Protein AF-A0A2M7UGS6-F1 (afdb_monomer_lite)

Secondary structure (DSSP, 8-state):
-GGGEEEPTTS-EEE-SSHHHHTTTT-TT-HHHHHHHHHHHHTT------TTS--HHHHHHHHHHHTTS----GGG-TT-------SSHHHHHHHHHHHHHHHHHHHH-PPTT---EEEETT----SSHHHHHT---HHHHTTS----TTEEEEE-

Foldseek 3Di:
DQLQWDADPVRDTDRNPCCVVCPNVCGHPNPVVVVVVVCCVVVVQPDDDPPVDDGPSVVVVQVVVQVPDDQPDCVCDPPGGGDDDDDDQLVVVVVVVVVQQCCCVPPVVQDRPRAADEDEAPDQRDLPLVRLLQYPDPVSVPPPPRHVVRYDYPHD

Sequence (156 aa):
MERRLALGNNGEKTLDCLACYSAVNQGHHHPKIVKALIDALNGNYAGTVSNVVFSGARALFSKKIATMLPQLGPRFGNCGNKVLQKNGGVESFETAVKACKAYGALKKGIPDGLQHIIVFRNNFHGRTFEALAASTNKDYRKFFGVRNDVYINEVE

Structure (mmCIF, N/CA/C/O backbone):
data_AF-A0A2M7UGS6-F1
#
_entry.id   AF-A0A2M7UGS6-F1
#
loop_
_atom_site.group_PDB
_atom_site.id
_atom_site.type_symbol
_atom_site.label_atom_id
_atom_site.label_alt_id
_atom_site.label_comp_id
_atom_site.label_asym_id
_atom_site.label_entity_id
_atom_site.label_seq_id
_atom_site.pdbx_PDB_ins_code
_atom_site.Cartn_x
_atom_site.Cartn_y
_atom_site.Cartn_z
_atom_site.occupancy
_atom_site.B_iso_or_equiv
_atom_site.auth_seq_id
_atom_site.auth_comp_id
_atom_site.auth_asym_id
_atom_site.auth_atom_id
_atom_site.pdbx_PDB_model_num
ATOM 1 N N . MET A 1 1 ? -0.664 -2.129 -27.906 1.00 62.09 1 MET A N 1
ATOM 2 C CA . MET A 1 1 ? -1.582 -3.261 -27.666 1.00 62.09 1 MET A CA 1
ATOM 3 C C . MET A 1 1 ? -0.841 -4.464 -27.078 1.00 62.09 1 MET A C 1
ATOM 5 O O . MET A 1 1 ? -1.291 -4.981 -26.070 1.00 62.09 1 MET A O 1
ATOM 9 N N . GLU A 1 2 ? 0.340 -4.829 -27.593 1.00 71.81 2 GLU A N 1
ATOM 10 C CA . GLU A 1 2 ? 1.106 -6.017 -27.151 1.00 71.81 2 GLU A CA 1
ATOM 11 C C . GLU A 1 2 ? 1.455 -6.092 -25.656 1.00 71.81 2 GLU A C 1
ATOM 13 O O . GLU A 1 2 ? 1.395 -7.164 -25.074 1.00 71.81 2 GLU A O 1
ATOM 18 N N . ARG A 1 3 ? 1.748 -4.969 -24.987 1.00 81.12 3 ARG A N 1
ATOM 19 C CA . ARG A 1 3 ? 2.073 -4.958 -23.542 1.00 81.12 3 ARG A CA 1
ATOM 20 C C . ARG A 1 3 ? 0.878 -5.219 -22.615 1.00 81.12 3 ARG A C 1
ATOM 22 O O . ARG A 1 3 ? 1.041 -5.228 -21.401 1.00 81.12 3 ARG A O 1
ATOM 29 N N . ARG A 1 4 ? -0.326 -5.388 -23.165 1.00 84.50 4 ARG A N 1
ATOM 30 C CA . ARG A 1 4 ? -1.495 -5.880 -22.420 1.00 84.50 4 ARG A CA 1
ATOM 31 C C . ARG A 1 4 ? -1.694 -7.383 -22.593 1.00 84.50 4 ARG A C 1
ATOM 33 O O . ARG A 1 4 ? -2.676 -7.903 -22.094 1.00 84.50 4 ARG A O 1
ATOM 40 N N . LEU A 1 5 ? -0.812 -8.073 -23.313 1.00 91.06 5 LEU A N 1
ATOM 41 C CA . LEU A 1 5 ? -0.894 -9.517 -23.474 1.00 91.06 5 LEU A CA 1
ATOM 42 C C . LEU A 1 5 ? -0.113 -10.200 -22.349 1.00 91.06 5 LEU A C 1
ATOM 44 O O . LEU A 1 5 ? 1.059 -9.893 -22.138 1.00 91.06 5 LEU A O 1
ATOM 48 N N . ALA A 1 6 ? -0.768 -11.121 -21.653 1.00 89.06 6 ALA A N 1
ATOM 49 C CA . ALA A 1 6 ? -0.127 -12.091 -20.780 1.00 89.06 6 ALA A CA 1
ATOM 50 C C . ALA A 1 6 ? 0.200 -13.353 -21.590 1.00 89.06 6 ALA A C 1
ATOM 52 O O . ALA A 1 6 ? -0.581 -13.756 -22.456 1.00 89.06 6 ALA A O 1
ATOM 53 N N . LEU A 1 7 ? 1.358 -13.954 -21.317 1.00 89.88 7 LEU A N 1
ATOM 54 C CA . LEU A 1 7 ? 1.786 -15.216 -21.916 1.00 89.88 7 LEU A CA 1
ATOM 55 C C . LEU A 1 7 ? 1.472 -16.356 -20.953 1.00 89.88 7 LEU A C 1
ATOM 57 O O . LEU A 1 7 ? 1.892 -16.313 -19.797 1.00 89.88 7 LEU A O 1
ATOM 61 N N . GLY A 1 8 ? 0.734 -17.350 -21.431 1.00 87.38 8 GLY A N 1
ATOM 62 C CA . GLY A 1 8 ? 0.544 -18.598 -20.708 1.00 87.38 8 GLY A CA 1
ATOM 63 C C . GLY A 1 8 ? 1.654 -19.610 -20.992 1.00 87.38 8 GLY A C 1
ATOM 64 O O . GLY A 1 8 ? 2.542 -19.386 -21.822 1.00 87.38 8 GLY A O 1
ATOM 65 N N . ASN A 1 9 ? 1.620 -20.730 -20.271 1.00 89.19 9 ASN A N 1
ATOM 66 C CA . ASN A 1 9 ? 2.702 -21.719 -20.274 1.00 89.19 9 ASN A CA 1
ATOM 67 C C . ASN A 1 9 ? 2.883 -22.422 -21.627 1.00 89.19 9 ASN A C 1
ATOM 69 O O . ASN A 1 9 ? 3.977 -22.906 -21.908 1.00 89.19 9 ASN A O 1
ATOM 73 N N . ASN A 1 10 ? 1.848 -22.459 -22.470 1.00 91.94 10 ASN A N 1
ATOM 74 C CA . ASN A 1 10 ? 1.898 -23.091 -23.788 1.00 91.94 10 ASN A CA 1
ATOM 75 C C . ASN A 1 10 ? 2.165 -22.064 -24.906 1.00 91.94 10 ASN A C 1
ATOM 77 O O . ASN A 1 10 ? 2.019 -22.376 -26.087 1.00 91.94 10 ASN A O 1
ATOM 81 N N . GLY A 1 11 ? 2.566 -20.836 -24.549 1.00 90.25 11 GLY A N 1
ATOM 82 C CA . GLY A 1 11 ? 2.850 -19.750 -25.489 1.00 90.25 11 GLY A CA 1
ATOM 83 C C . GLY A 1 11 ? 1.608 -19.000 -25.979 1.00 90.25 11 GLY A C 1
ATOM 84 O O . GLY A 1 11 ? 1.725 -18.093 -26.809 1.00 90.25 11 GLY A O 1
ATOM 85 N N . GLU A 1 12 ? 0.424 -19.339 -25.468 1.00 93.88 12 GLU A N 1
ATOM 86 C CA . GLU A 1 12 ? -0.811 -18.626 -25.751 1.00 93.88 12 GLU A CA 1
ATOM 87 C C . GLU A 1 12 ? -0.749 -17.186 -25.230 1.00 93.88 12 GLU A C 1
ATOM 89 O O . GLU A 1 12 ? -0.212 -16.900 -24.157 1.00 93.88 12 GLU A O 1
ATOM 94 N N . LYS A 1 13 ? -1.304 -16.259 -26.014 1.00 93.06 13 LYS A N 1
ATOM 95 C CA . LYS A 1 13 ? -1.382 -14.840 -25.667 1.00 93.06 13 LYS A CA 1
ATOM 96 C C . LYS A 1 13 ? -2.815 -14.496 -25.296 1.00 93.06 13 LYS A C 1
ATOM 98 O O . LYS A 1 13 ? -3.706 -14.601 -26.136 1.00 93.06 13 LYS A O 1
ATOM 103 N N . THR A 1 14 ? -3.008 -14.005 -24.079 1.00 92.62 14 THR A N 1
ATOM 104 C CA . THR A 1 14 ? -4.317 -13.577 -23.573 1.00 92.62 14 THR A CA 1
ATOM 105 C C . THR A 1 14 ? -4.298 -12.086 -23.295 1.00 92.62 14 THR A C 1
ATOM 107 O O . THR A 1 14 ? -3.350 -11.574 -22.704 1.00 92.62 14 THR A O 1
ATOM 110 N N . LEU A 1 15 ? -5.347 -11.372 -23.702 1.00 94.06 15 LEU A N 1
ATOM 111 C CA . LEU A 1 15 ? -5.512 -9.976 -23.318 1.00 94.06 15 LEU A CA 1
ATOM 112 C C . LEU A 1 15 ? -5.784 -9.884 -21.811 1.00 94.06 15 LEU A C 1
ATOM 114 O O . LEU A 1 15 ? -6.810 -10.350 -21.324 1.00 94.06 15 LEU A O 1
ATOM 118 N N . ASP A 1 16 ? -4.868 -9.260 -21.080 1.00 94.06 16 ASP A N 1
ATOM 119 C CA . ASP A 1 16 ? -5.017 -8.970 -19.662 1.00 94.06 16 ASP A CA 1
ATOM 120 C C . ASP A 1 16 ? -5.910 -7.736 -19.472 1.00 94.06 16 ASP A C 1
ATOM 122 O O . ASP A 1 16 ? -5.489 -6.585 -19.631 1.00 94.06 16 ASP A O 1
ATOM 126 N N . CYS A 1 17 ? -7.171 -8.000 -19.139 1.00 93.88 17 CYS A N 1
ATOM 127 C CA . CYS A 1 17 ? -8.169 -6.987 -18.806 1.00 93.88 17 CYS A CA 1
ATOM 128 C C . CYS A 1 17 ? -8.236 -6.668 -17.302 1.00 93.88 17 CYS A C 1
ATOM 130 O O . CYS A 1 17 ? -9.026 -5.811 -16.912 1.00 93.88 17 CYS A O 1
ATOM 132 N N . LEU A 1 18 ? -7.435 -7.332 -16.461 1.00 94.19 18 LEU A N 1
ATOM 133 C CA . LEU A 1 18 ? -7.434 -7.154 -15.005 1.00 94.19 18 LEU A CA 1
ATOM 134 C C . LEU A 1 18 ? -6.238 -6.318 -14.523 1.00 94.19 18 LEU A C 1
ATOM 136 O O . LEU A 1 18 ? -6.331 -5.631 -13.503 1.00 94.19 18 LEU A O 1
ATOM 140 N N . ALA A 1 19 ? -5.112 -6.390 -15.238 1.00 92.81 19 ALA A N 1
ATOM 141 C CA . ALA A 1 19 ? -3.846 -5.742 -14.903 1.00 92.81 19 ALA A CA 1
ATOM 142 C C . ALA A 1 19 ? -3.392 -6.043 -13.463 1.00 92.81 19 ALA A C 1
ATOM 144 O O . ALA A 1 19 ? -2.902 -5.154 -12.766 1.00 92.81 19 ALA A O 1
ATOM 145 N N . CYS A 1 20 ? -3.605 -7.284 -13.003 1.00 91.94 20 CYS A N 1
ATOM 146 C CA . CYS A 1 20 ? -3.388 -7.711 -11.616 1.00 91.94 20 CYS A CA 1
ATOM 147 C C . CYS A 1 20 ? -4.003 -6.724 -10.603 1.00 91.94 20 CYS A C 1
ATOM 149 O O . CYS A 1 20 ? -3.305 -6.128 -9.785 1.00 91.94 20 CYS A O 1
ATOM 151 N N . TYR A 1 21 ? -5.315 -6.499 -10.706 1.00 92.69 21 TYR A N 1
ATOM 152 C CA . TYR A 1 21 ? -6.045 -5.539 -9.875 1.00 92.69 21 TY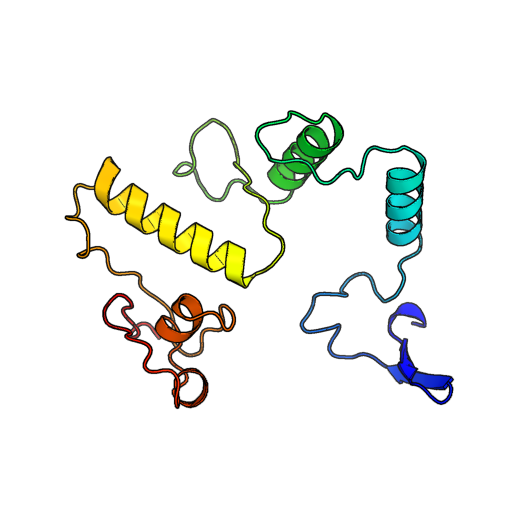R A CA 1
ATOM 153 C C . TYR A 1 21 ? -5.417 -4.133 -9.921 1.00 92.69 21 TYR A C 1
ATOM 155 O O . TYR A 1 21 ? -5.207 -3.505 -8.886 1.00 92.69 21 TYR A O 1
ATOM 163 N N . SER A 1 22 ? -5.117 -3.633 -11.130 1.00 93.31 22 SER A N 1
ATOM 164 C CA . SER A 1 22 ? -4.493 -2.314 -11.364 1.00 93.31 22 SER A CA 1
ATOM 165 C C . SER A 1 22 ? -3.017 -2.192 -10.925 1.00 93.31 22 SER A C 1
ATOM 167 O O . SER A 1 22 ? -2.458 -1.098 -10.892 1.00 93.31 22 SER A O 1
ATOM 169 N N . ALA A 1 23 ? -2.324 -3.293 -10.619 1.00 92.81 23 ALA A N 1
ATOM 170 C CA . ALA A 1 23 ? -0.887 -3.257 -10.325 1.00 92.81 23 ALA A CA 1
ATOM 171 C C . ALA A 1 23 ? -0.011 -3.082 -11.583 1.00 92.81 23 ALA A C 1
ATOM 173 O O . ALA A 1 23 ? 1.109 -2.583 -11.489 1.00 92.81 23 ALA A O 1
ATOM 174 N N . VAL A 1 24 ? -0.510 -3.459 -12.767 1.00 93.44 24 VAL A N 1
ATOM 175 C CA . VAL A 1 24 ? 0.249 -3.466 -14.037 1.00 93.44 24 VAL A CA 1
ATOM 176 C C . VAL A 1 24 ? -0.260 -2.386 -15.003 1.00 93.44 24 VAL A C 1
ATOM 178 O O . VAL A 1 24 ? -0.411 -2.595 -16.206 1.00 93.44 24 VAL A O 1
ATOM 181 N N . ASN A 1 25 ? -0.534 -1.186 -14.490 1.00 92.81 25 ASN A N 1
ATOM 182 C CA . ASN A 1 25 ? -1.125 -0.094 -15.279 1.00 92.81 25 ASN A CA 1
ATOM 183 C C . ASN A 1 25 ? -0.261 0.366 -16.463 1.00 92.81 25 ASN A C 1
A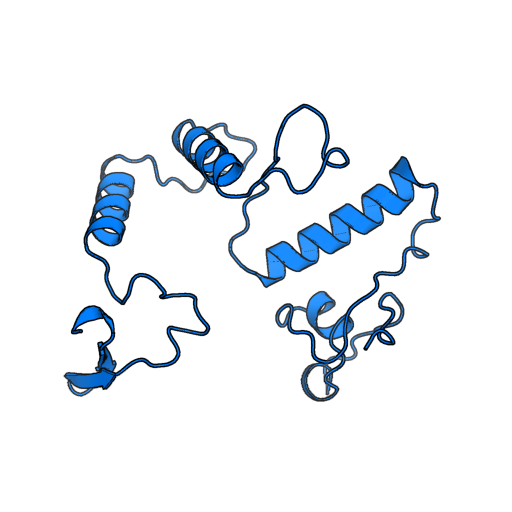TOM 185 O O . ASN A 1 25 ? -0.778 0.813 -17.486 1.00 92.81 25 ASN A O 1
ATOM 189 N N . GLN A 1 26 ? 1.061 0.244 -16.351 1.00 93.88 26 GLN A N 1
ATOM 190 C CA . GLN A 1 26 ? 2.014 0.602 -17.404 1.00 93.88 26 GLN A CA 1
ATOM 191 C C . GLN A 1 26 ? 2.135 -0.488 -18.487 1.00 93.88 26 GLN A C 1
ATOM 193 O O . GLN A 1 26 ? 2.812 -0.284 -19.499 1.00 93.88 26 GLN A O 1
ATOM 198 N N . GLY A 1 27 ? 1.456 -1.624 -18.305 1.00 93.75 27 GLY A N 1
ATOM 199 C CA . GLY A 1 27 ? 1.581 -2.814 -19.134 1.00 93.75 27 GLY A CA 1
ATOM 200 C C . GLY A 1 27 ? 2.757 -3.701 -18.726 1.00 93.75 27 GLY A C 1
ATOM 201 O O . GLY A 1 27 ? 3.721 -3.261 -18.092 1.00 93.75 27 GLY A O 1
ATOM 202 N N . HIS A 1 28 ? 2.663 -4.968 -19.116 1.00 93.25 28 HIS A N 1
ATOM 203 C CA . HIS A 1 28 ? 3.668 -5.992 -18.862 1.00 93.25 28 HIS A CA 1
ATOM 204 C C . HIS A 1 28 ? 5.020 -5.577 -19.452 1.00 93.25 28 HIS A C 1
ATOM 206 O O . HIS A 1 28 ? 5.095 -5.075 -20.578 1.00 93.25 28 HIS A O 1
ATOM 212 N N . HIS A 1 29 ? 6.091 -5.776 -18.675 1.00 92.62 29 HIS A N 1
ATOM 213 C CA . HIS A 1 29 ? 7.484 -5.597 -19.105 1.00 92.62 29 HIS A CA 1
ATOM 214 C C . HIS A 1 29 ? 7.769 -4.220 -19.736 1.00 92.62 29 HIS A C 1
ATOM 216 O O . HIS A 1 29 ? 8.460 -4.107 -20.750 1.00 92.62 29 HIS A O 1
ATOM 222 N N . HIS A 1 30 ? 7.235 -3.141 -19.151 1.00 95.50 30 HIS A N 1
ATOM 223 C CA . HIS A 1 30 ? 7.444 -1.797 -19.686 1.00 95.50 30 HIS A CA 1
ATOM 224 C C . HIS A 1 30 ? 8.953 -1.465 -19.790 1.00 95.50 30 HIS A C 1
ATOM 226 O O . HIS A 1 30 ? 9.633 -1.395 -18.760 1.00 95.50 30 HIS A O 1
ATOM 232 N N . PRO A 1 31 ? 9.496 -1.174 -20.991 1.00 95.50 31 PRO A N 1
ATOM 233 C CA . PRO A 1 31 ? 10.943 -1.154 -21.231 1.00 95.50 31 PRO A CA 1
ATOM 234 C C . PRO A 1 31 ? 11.685 -0.114 -20.385 1.00 95.50 31 PRO A C 1
ATOM 236 O O . PRO A 1 31 ? 12.786 -0.373 -19.914 1.00 95.50 31 PRO A O 1
ATOM 239 N N . LYS A 1 32 ? 11.062 1.044 -20.110 1.00 97.31 32 LYS A N 1
ATOM 240 C CA . LYS A 1 32 ? 11.656 2.058 -19.217 1.00 97.31 32 LYS A CA 1
ATOM 241 C C . LYS A 1 32 ? 11.778 1.581 -17.764 1.00 97.31 32 LYS A C 1
ATOM 243 O O . LYS A 1 32 ? 12.736 1.951 -17.101 1.00 97.31 32 LYS A O 1
ATOM 248 N N . ILE A 1 33 ? 10.822 0.783 -17.276 1.00 95.75 33 ILE A N 1
ATOM 249 C CA . ILE A 1 33 ? 10.832 0.267 -15.897 1.00 95.75 33 ILE A CA 1
ATOM 250 C C . ILE A 1 33 ? 11.877 -0.842 -15.788 1.00 95.75 33 ILE A C 1
ATOM 252 O O . ILE A 1 33 ? 12.708 -0.809 -14.887 1.00 95.75 33 ILE A O 1
ATOM 256 N N . VAL A 1 34 ? 11.883 -1.767 -16.755 1.00 96.88 34 VAL A N 1
ATOM 257 C CA . VAL A 1 34 ? 12.875 -2.849 -16.835 1.00 96.88 34 VAL A CA 1
ATOM 258 C C . VAL A 1 34 ? 14.291 -2.279 -16.887 1.00 96.88 34 VAL A C 1
ATOM 260 O O . VAL A 1 34 ? 15.136 -2.674 -16.089 1.00 96.88 34 VAL A O 1
ATOM 263 N N . LYS A 1 35 ? 14.541 -1.297 -17.764 1.00 98.00 35 LYS A N 1
ATOM 264 C CA . LYS A 1 35 ? 15.852 -0.649 -17.853 1.00 98.00 35 LYS A CA 1
ATOM 265 C C . LYS A 1 35 ? 16.250 0.017 -16.532 1.00 98.00 35 LYS A C 1
ATOM 267 O O . LYS A 1 35 ? 17.362 -0.199 -16.071 1.00 98.00 35 LYS A O 1
ATOM 272 N N . ALA A 1 36 ? 15.348 0.780 -15.909 1.00 95.88 36 ALA A N 1
ATOM 273 C CA . ALA A 1 36 ? 15.634 1.457 -14.643 1.00 95.88 36 ALA A CA 1
ATOM 274 C C . ALA A 1 36 ? 15.985 0.473 -13.514 1.00 95.88 36 ALA A C 1
ATOM 276 O O . ALA A 1 36 ? 16.882 0.751 -12.724 1.00 95.88 36 ALA A O 1
ATOM 277 N N . LEU A 1 37 ? 15.319 -0.687 -13.459 1.00 95.38 37 LEU A N 1
ATOM 278 C CA . LEU A 1 37 ? 15.649 -1.744 -12.504 1.00 95.38 37 LEU A CA 1
ATOM 279 C C . LEU A 1 37 ? 17.045 -2.328 -12.766 1.00 95.38 37 LEU A C 1
ATOM 281 O O . LEU A 1 37 ? 17.845 -2.420 -11.839 1.00 95.38 37 LEU A O 1
ATOM 285 N N . ILE A 1 38 ? 17.350 -2.688 -14.017 1.00 97.06 38 ILE A N 1
ATOM 286 C CA . ILE A 1 38 ? 18.660 -3.243 -14.400 1.00 97.06 38 ILE A CA 1
ATOM 287 C C . ILE A 1 38 ? 19.783 -2.247 -14.090 1.00 97.06 38 ILE A C 1
ATOM 289 O O . ILE A 1 38 ? 20.784 -2.623 -13.483 1.00 97.06 38 ILE A O 1
ATOM 293 N N . ASP A 1 39 ? 19.605 -0.973 -14.445 1.00 97.00 39 ASP A N 1
ATOM 294 C CA . ASP A 1 39 ? 20.577 0.085 -14.153 1.00 97.00 39 ASP A CA 1
ATOM 295 C C . ASP A 1 39 ? 20.802 0.235 -12.636 1.00 97.00 39 ASP A C 1
ATOM 297 O O . ASP A 1 39 ? 21.931 0.456 -12.199 1.00 97.00 39 ASP A O 1
ATOM 301 N N . ALA A 1 40 ? 19.747 0.099 -11.823 1.00 94.31 40 ALA A N 1
ATOM 302 C CA . ALA A 1 40 ? 19.832 0.217 -10.367 1.00 94.31 40 ALA A CA 1
ATOM 303 C C . ALA A 1 40 ? 20.544 -0.951 -9.685 1.00 94.31 40 ALA A C 1
ATOM 305 O O . ALA A 1 40 ? 21.284 -0.742 -8.717 1.00 94.31 40 ALA A O 1
ATOM 306 N N . LEU A 1 41 ? 20.351 -2.160 -10.211 1.00 94.75 41 LEU A N 1
ATOM 307 C CA . LEU A 1 41 ? 21.058 -3.356 -9.765 1.00 94.75 41 LEU A CA 1
ATOM 308 C C . LEU A 1 41 ? 22.537 -3.294 -10.167 1.00 94.75 41 LEU A C 1
ATOM 310 O O . LEU A 1 41 ? 23.403 -3.411 -9.304 1.00 94.75 41 LEU A O 1
ATOM 314 N N . ASN A 1 42 ? 22.832 -3.016 -11.441 1.00 96.44 42 ASN A N 1
ATOM 315 C CA . ASN A 1 42 ? 24.207 -2.912 -11.942 1.00 96.44 42 ASN A CA 1
ATOM 316 C C . ASN A 1 42 ? 24.983 -1.754 -11.296 1.00 96.44 42 ASN A C 1
ATOM 318 O O . ASN A 1 42 ? 26.182 -1.865 -11.064 1.00 96.44 42 ASN A O 1
ATOM 322 N N . GLY A 1 43 ? 24.303 -0.646 -10.986 1.00 93.69 43 GLY A N 1
ATOM 323 C CA . GLY A 1 43 ? 24.885 0.506 -10.295 1.00 93.69 43 GLY A CA 1
ATOM 324 C C . GLY A 1 43 ? 24.994 0.355 -8.773 1.00 93.69 43 GLY A C 1
ATOM 325 O O . GLY A 1 43 ? 25.446 1.289 -8.115 1.00 93.69 43 GLY A O 1
ATOM 326 N N . ASN A 1 44 ? 24.570 -0.780 -8.204 1.00 89.56 44 ASN A N 1
ATOM 327 C CA . ASN A 1 44 ? 24.635 -1.088 -6.773 1.00 89.56 44 ASN A CA 1
ATOM 328 C C . ASN A 1 44 ? 23.940 -0.056 -5.854 1.00 89.56 44 ASN A C 1
ATOM 330 O O . ASN A 1 44 ? 24.389 0.218 -4.741 1.00 89.56 44 ASN A O 1
ATOM 334 N N . TYR A 1 45 ? 22.828 0.533 -6.308 1.00 88.38 45 TYR A N 1
ATOM 335 C CA . TYR A 1 45 ? 22.033 1.488 -5.516 1.00 88.38 45 TYR A CA 1
ATOM 336 C C . TYR A 1 45 ? 20.592 1.024 -5.247 1.00 88.38 45 TYR A C 1
ATOM 338 O O . TYR A 1 45 ? 19.813 1.751 -4.628 1.00 88.38 45 TYR A O 1
ATOM 346 N N . ALA A 1 46 ? 20.262 -0.211 -5.637 1.00 85.81 46 ALA A N 1
ATOM 347 C CA . ALA A 1 46 ? 19.046 -0.942 -5.267 1.00 85.81 46 ALA A CA 1
ATOM 348 C C . ALA A 1 46 ? 19.253 -1.890 -4.060 1.00 85.81 46 ALA A C 1
ATOM 350 O O . ALA A 1 46 ? 18.673 -2.972 -3.996 1.00 85.81 46 ALA A O 1
ATOM 351 N N . GLY A 1 47 ? 20.111 -1.514 -3.107 1.00 83.62 47 GLY A N 1
ATOM 352 C CA . GLY A 1 47 ? 20.400 -2.333 -1.927 1.00 83.62 47 GLY A CA 1
ATOM 353 C C . GLY A 1 47 ? 19.245 -2.373 -0.918 1.00 83.62 47 GLY A C 1
ATOM 354 O O . GLY A 1 47 ? 18.622 -1.349 -0.629 1.00 83.62 47 GLY A O 1
ATOM 355 N N . THR A 1 48 ? 19.001 -3.547 -0.329 1.00 81.88 48 THR A N 1
ATOM 356 C CA . THR A 1 48 ? 18.083 -3.700 0.811 1.00 81.88 48 THR A CA 1
ATOM 357 C C . THR A 1 48 ? 18.867 -3.505 2.102 1.00 81.88 48 THR A C 1
ATOM 359 O O . THR A 1 48 ? 19.591 -4.392 2.543 1.00 81.88 48 THR A O 1
ATOM 362 N N . VAL A 1 49 ? 18.734 -2.328 2.707 1.00 84.81 49 VAL A N 1
ATOM 363 C CA . VAL A 1 49 ? 19.315 -2.018 4.018 1.00 84.81 49 VAL A CA 1
ATOM 364 C C . VAL A 1 49 ? 18.223 -1.529 4.952 1.00 84.81 49 VAL A C 1
ATOM 366 O O . VAL A 1 49 ? 17.240 -0.924 4.517 1.00 84.81 49 VAL A O 1
ATOM 369 N N . SER A 1 50 ? 18.393 -1.782 6.250 1.00 87.12 50 SER A N 1
ATOM 370 C CA . SER A 1 50 ? 17.500 -1.220 7.260 1.00 87.12 50 SER A CA 1
ATOM 371 C C . SER A 1 50 ? 17.428 0.300 7.113 1.00 87.12 50 SER A C 1
ATOM 373 O O . SER A 1 50 ? 18.414 0.961 6.780 1.00 87.12 50 SER A O 1
ATOM 375 N N . ASN A 1 51 ? 16.262 0.871 7.420 1.00 85.38 51 ASN A N 1
ATOM 376 C CA . ASN A 1 51 ? 16.045 2.311 7.337 1.00 85.38 51 ASN A CA 1
ATOM 377 C C . ASN A 1 51 ? 16.990 3.126 8.241 1.00 85.38 51 ASN A C 1
ATOM 379 O O . ASN A 1 51 ? 17.104 4.330 8.006 1.00 85.38 51 ASN A O 1
ATOM 383 N N . VAL A 1 52 ? 17.663 2.477 9.203 1.00 88.19 52 VAL A N 1
ATOM 384 C CA . VAL A 1 52 ? 18.740 3.041 10.037 1.00 88.19 52 VAL A CA 1
ATOM 385 C C . VAL A 1 52 ? 19.962 3.474 9.220 1.00 88.19 52 VAL A C 1
ATOM 387 O O . VAL A 1 52 ? 20.651 4.413 9.601 1.00 88.19 52 VAL A O 1
ATOM 390 N N . VAL A 1 53 ? 20.214 2.830 8.075 1.00 89.88 53 VAL A N 1
ATOM 391 C CA . VAL A 1 53 ? 21.293 3.198 7.157 1.00 89.88 53 VAL A CA 1
ATOM 392 C C . VAL A 1 53 ? 20.743 4.161 6.114 1.00 89.88 53 VAL A C 1
ATOM 394 O O . VAL A 1 53 ? 19.843 3.832 5.333 1.00 89.88 53 VAL A O 1
ATOM 397 N N . PHE A 1 54 ? 21.277 5.378 6.088 1.00 88.00 54 PHE A N 1
ATOM 398 C CA . PHE A 1 54 ? 20.874 6.386 5.114 1.00 88.00 54 PHE A CA 1
ATOM 399 C C . PHE A 1 54 ? 21.382 6.027 3.713 1.00 88.00 54 PHE A C 1
ATOM 401 O O . PHE A 1 54 ? 22.535 5.654 3.529 1.00 88.00 54 PHE A O 1
ATOM 408 N N . SER A 1 55 ? 20.507 6.155 2.714 1.00 88.19 55 SER A N 1
ATOM 409 C CA . SER A 1 55 ? 20.824 5.908 1.304 1.00 88.19 55 SER A CA 1
ATOM 410 C C . SER A 1 55 ? 20.336 7.080 0.460 1.00 88.19 55 SER A C 1
ATOM 412 O O . SER A 1 55 ? 19.170 7.476 0.557 1.00 88.19 55 SER A O 1
ATOM 414 N N . GLY A 1 56 ? 21.222 7.621 -0.382 1.00 89.69 56 GLY A N 1
ATOM 415 C CA . GLY A 1 56 ? 20.898 8.721 -1.293 1.00 89.69 56 GLY A CA 1
ATOM 416 C C . GLY A 1 56 ? 19.821 8.339 -2.311 1.00 89.69 56 GLY A C 1
ATOM 417 O O . GLY A 1 56 ? 18.883 9.105 -2.526 1.00 89.69 56 GLY A O 1
ATOM 418 N N . ALA A 1 57 ? 19.886 7.124 -2.865 1.00 89.62 57 ALA A N 1
ATOM 419 C CA . ALA A 1 57 ? 18.888 6.623 -3.811 1.00 89.62 57 ALA A CA 1
ATOM 420 C C . ALA A 1 57 ? 17.488 6.554 -3.178 1.00 89.62 57 ALA A C 1
ATOM 422 O O . ALA A 1 57 ? 16.518 7.056 -3.750 1.00 89.62 57 ALA A O 1
ATOM 423 N N . ARG A 1 58 ? 17.390 6.029 -1.947 1.00 88.94 58 ARG A N 1
ATOM 424 C CA . ARG A 1 58 ? 16.133 5.995 -1.184 1.00 88.94 58 ARG A CA 1
ATOM 425 C C . ARG A 1 58 ? 15.617 7.402 -0.879 1.00 88.94 58 ARG A C 1
ATOM 427 O O . ARG A 1 58 ? 14.425 7.651 -1.028 1.00 88.94 58 ARG A O 1
ATOM 434 N N . ALA A 1 59 ? 16.490 8.335 -0.495 1.00 89.25 59 ALA A N 1
ATOM 435 C CA . ALA A 1 59 ? 16.098 9.718 -0.222 1.00 89.25 59 ALA A CA 1
ATOM 436 C C . ALA A 1 59 ? 15.523 10.418 -1.467 1.00 89.25 59 ALA A C 1
ATOM 438 O O . ALA A 1 59 ? 14.465 11.047 -1.387 1.00 89.25 59 ALA A O 1
ATOM 439 N N . LEU A 1 60 ? 16.173 10.263 -2.626 1.00 90.69 60 LEU A N 1
ATOM 440 C CA . LEU A 1 60 ? 15.695 10.808 -3.901 1.00 90.69 60 LEU A CA 1
ATOM 441 C C . LEU A 1 60 ? 14.358 10.188 -4.319 1.00 90.69 60 LEU A C 1
ATOM 443 O O . LEU A 1 60 ? 13.442 10.914 -4.712 1.00 90.69 60 LEU A O 1
ATOM 447 N N . PHE A 1 61 ? 14.217 8.867 -4.176 1.00 88.81 61 PHE A N 1
ATOM 448 C CA . PHE A 1 61 ? 12.966 8.165 -4.449 1.00 88.81 61 PHE A CA 1
ATOM 449 C C . PHE A 1 61 ? 11.834 8.668 -3.542 1.00 88.81 61 PHE A C 1
ATOM 451 O O . PHE A 1 61 ? 10.800 9.110 -4.041 1.00 88.81 61 PHE A O 1
ATOM 458 N N . SER A 1 62 ? 12.045 8.724 -2.223 1.00 88.06 62 SER A N 1
ATOM 459 C CA . SER A 1 62 ? 11.066 9.254 -1.262 1.00 88.06 62 SER A CA 1
ATOM 460 C C . SER A 1 62 ? 10.670 10.700 -1.552 1.00 88.06 62 SER A C 1
ATOM 462 O O . SER A 1 62 ? 9.482 11.018 -1.525 1.00 88.06 62 SER A O 1
ATOM 464 N N . LYS A 1 63 ? 11.636 11.565 -1.894 1.00 87.88 63 LYS A N 1
ATOM 465 C CA . LYS A 1 63 ? 11.367 12.953 -2.294 1.00 87.88 63 LYS A CA 1
ATOM 466 C C . LYS A 1 63 ? 10.475 13.006 -3.533 1.00 87.88 63 LYS A C 1
ATOM 468 O O . LYS A 1 63 ? 9.518 13.773 -3.559 1.00 87.88 63 LYS A O 1
ATOM 473 N N . LYS A 1 64 ? 10.747 12.174 -4.543 1.00 89.50 64 LYS A N 1
ATOM 474 C CA . LYS A 1 64 ? 9.932 12.120 -5.762 1.00 89.50 64 LYS A CA 1
ATOM 475 C C . LYS A 1 64 ? 8.510 11.637 -5.473 1.00 89.50 64 LYS A C 1
ATOM 477 O O . LYS A 1 64 ? 7.568 12.263 -5.954 1.00 89.50 64 LYS A O 1
ATOM 482 N N . ILE A 1 65 ? 8.339 10.590 -4.661 1.00 87.75 65 ILE A N 1
ATOM 483 C CA . ILE A 1 65 ? 7.006 10.088 -4.285 1.00 87.75 65 ILE A CA 1
ATOM 484 C C . ILE A 1 65 ? 6.226 11.137 -3.483 1.00 87.75 65 ILE A C 1
ATOM 486 O O . ILE A 1 65 ? 5.045 11.345 -3.749 1.00 87.75 65 ILE A O 1
ATOM 490 N N . ALA A 1 66 ? 6.879 11.867 -2.573 1.00 85.88 66 ALA A N 1
ATOM 491 C CA . ALA A 1 66 ? 6.235 12.929 -1.794 1.00 85.88 66 ALA A CA 1
ATOM 492 C C . ALA A 1 66 ? 5.630 14.045 -2.662 1.00 85.88 66 ALA A C 1
ATOM 494 O O . ALA A 1 66 ? 4.651 14.667 -2.259 1.00 85.88 66 ALA A O 1
ATOM 495 N N . THR A 1 67 ? 6.164 14.262 -3.868 1.00 84.62 67 THR A N 1
ATOM 496 C CA . THR A 1 67 ? 5.616 15.233 -4.831 1.00 84.62 67 THR A CA 1
ATOM 497 C C . THR A 1 67 ? 4.519 14.684 -5.745 1.00 84.62 67 THR A C 1
ATOM 499 O O . THR A 1 67 ? 3.924 15.458 -6.485 1.00 84.62 67 THR A O 1
ATOM 502 N N . MET A 1 68 ? 4.262 13.369 -5.754 1.00 83.88 68 MET A N 1
ATOM 503 C CA . MET A 1 68 ? 3.259 12.777 -6.654 1.00 83.88 68 MET A CA 1
ATOM 504 C C . MET A 1 68 ? 1.824 13.026 -6.197 1.00 83.88 68 MET A C 1
ATOM 506 O O . MET A 1 68 ? 0.923 13.084 -7.029 1.00 83.88 68 MET A O 1
ATOM 510 N N . LEU A 1 69 ? 1.606 13.146 -4.888 1.00 73.94 69 LEU A N 1
ATOM 511 C CA . LEU A 1 69 ? 0.292 13.442 -4.333 1.00 73.94 69 LEU A CA 1
ATOM 512 C C . LEU A 1 69 ? 0.155 14.957 -4.141 1.00 73.94 69 LEU A C 1
ATOM 514 O O . LEU A 1 69 ? 1.107 15.586 -3.666 1.00 73.94 69 LEU A O 1
ATOM 518 N N . PRO A 1 70 ? -1.009 15.556 -4.455 1.00 72.94 70 PRO 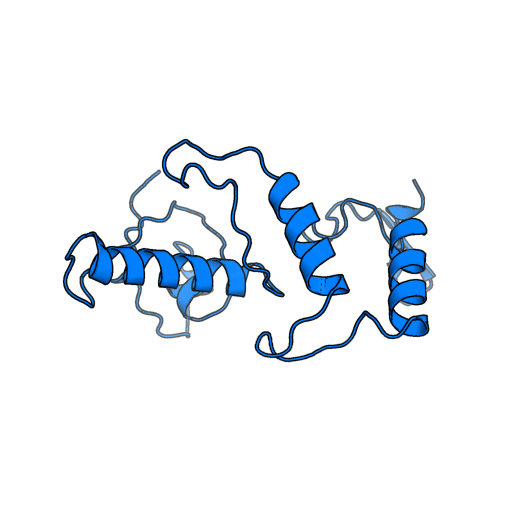A N 1
ATOM 519 C CA . PRO A 1 70 ? -1.285 16.924 -4.039 1.00 72.94 70 PRO A CA 1
ATOM 520 C C . PRO A 1 70 ? -1.242 17.012 -2.509 1.00 72.94 70 PRO A C 1
ATOM 522 O O . PRO A 1 70 ? -1.418 16.013 -1.806 1.00 72.94 70 PRO A O 1
ATOM 525 N N . GLN A 1 71 ? -0.995 18.204 -1.968 1.00 70.00 71 GLN A N 1
ATOM 526 C CA . GLN A 1 71 ? -1.128 18.429 -0.530 1.00 70.00 71 GLN A CA 1
ATOM 527 C C . GLN A 1 71 ? -2.579 18.118 -0.136 1.00 70.00 71 GLN A C 1
ATOM 529 O O . GLN A 1 71 ? -3.490 18.853 -0.506 1.00 70.00 71 GLN A O 1
ATOM 534 N N . LEU A 1 72 ? -2.799 17.030 0.609 1.00 62.75 72 LEU A N 1
ATOM 535 C CA . LEU A 1 72 ? -4.150 16.553 0.945 1.00 62.75 72 LEU A CA 1
ATOM 536 C C . LEU A 1 72 ? -4.883 17.471 1.946 1.00 62.75 72 LEU A C 1
ATOM 538 O O . LEU A 1 72 ? -6.063 17.279 2.221 1.00 62.75 72 LEU A O 1
ATOM 542 N N . GLY A 1 73 ? -4.199 18.483 2.488 1.00 61.03 73 GLY A N 1
ATOM 543 C CA . GLY A 1 73 ? -4.803 19.594 3.221 1.00 61.03 73 GLY A CA 1
ATOM 544 C C . GLY A 1 73 ? -3.809 20.350 4.116 1.00 61.03 73 GLY A C 1
ATOM 545 O O . GLY A 1 73 ? -2.704 19.852 4.367 1.00 61.03 73 GLY A O 1
ATOM 546 N N . PRO A 1 74 ? -4.204 21.515 4.672 1.00 54.81 74 PRO A N 1
ATOM 547 C CA . PRO A 1 74 ? -3.397 22.277 5.640 1.00 54.81 74 PRO A CA 1
ATOM 548 C C . PRO A 1 74 ? -3.085 21.468 6.909 1.00 54.81 74 PRO A C 1
ATOM 550 O O . PRO A 1 74 ? -2.077 21.670 7.582 1.00 54.81 74 PRO A O 1
ATOM 553 N N . ARG A 1 75 ? -3.957 20.499 7.224 1.00 53.16 75 ARG A N 1
ATOM 554 C CA . ARG A 1 75 ? -3.910 19.661 8.429 1.00 53.16 75 ARG A CA 1
ATOM 555 C C . ARG A 1 75 ? -2.751 18.656 8.448 1.00 53.16 75 ARG A C 1
ATOM 557 O O . ARG A 1 75 ? -2.428 18.145 9.515 1.00 53.16 75 ARG A O 1
ATOM 564 N N . PHE A 1 76 ? -2.110 18.408 7.304 1.00 55.84 76 PHE A N 1
ATOM 565 C CA . PHE A 1 76 ? -0.897 17.586 7.206 1.00 55.84 76 PHE A CA 1
ATOM 566 C C . PHE A 1 76 ? 0.403 18.403 7.360 1.00 55.84 76 PHE A C 1
ATOM 568 O O . PHE A 1 76 ? 1.496 17.856 7.225 1.00 55.84 76 PHE A O 1
ATOM 575 N N . GLY A 1 77 ? 0.282 19.684 7.736 1.00 53.81 77 GLY A N 1
ATOM 576 C CA . GLY A 1 77 ? 1.375 20.571 8.132 1.00 53.81 77 GLY A CA 1
ATOM 577 C C . GLY A 1 77 ? 1.884 21.477 7.009 1.00 53.81 77 GLY A C 1
ATOM 578 O O . GLY A 1 77 ? 1.699 21.203 5.827 1.00 53.81 77 GLY A O 1
ATOM 579 N N . ASN A 1 78 ? 2.593 22.543 7.392 1.00 55.88 78 ASN A N 1
ATOM 580 C CA . ASN A 1 78 ? 3.190 23.520 6.467 1.00 55.88 78 ASN A CA 1
ATOM 581 C C . ASN A 1 78 ? 4.497 23.021 5.814 1.00 55.88 78 ASN A C 1
AT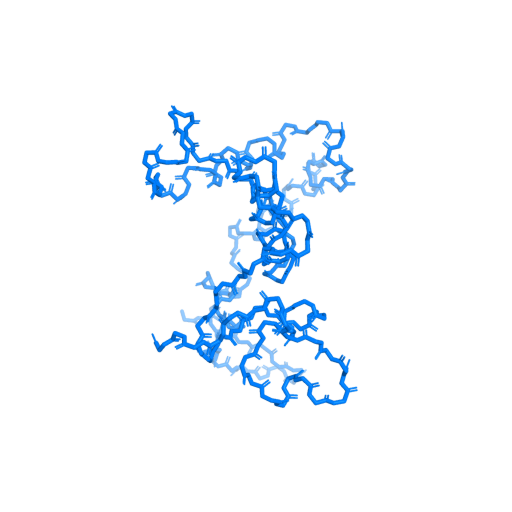OM 583 O O . ASN A 1 78 ? 5.177 23.778 5.130 1.00 55.88 78 ASN A O 1
ATOM 587 N N . CYS A 1 79 ? 4.878 21.761 6.048 1.00 63.75 79 CYS A N 1
ATOM 588 C CA . CYS A 1 79 ? 6.159 21.186 5.623 1.00 63.75 79 CYS A CA 1
ATOM 589 C C . CYS A 1 79 ? 6.030 20.209 4.438 1.00 63.75 79 CYS A C 1
ATOM 591 O O . CYS A 1 79 ? 6.976 19.472 4.160 1.00 63.75 79 CYS A O 1
ATOM 593 N N . GLY A 1 80 ? 4.876 20.179 3.762 1.00 69.38 80 GLY A N 1
ATOM 594 C CA . GLY A 1 80 ? 4.608 19.284 2.633 1.00 69.38 80 GLY A CA 1
ATOM 595 C C . GLY A 1 80 ? 4.226 17.851 3.032 1.00 69.38 80 GLY A C 1
ATOM 596 O O . GLY A 1 80 ? 4.200 17.487 4.210 1.00 69.38 80 GLY A O 1
ATOM 597 N N . ASN A 1 81 ? 3.938 17.017 2.029 1.00 76.88 81 ASN A N 1
ATOM 598 C CA . ASN A 1 81 ? 3.601 15.604 2.213 1.00 76.88 81 ASN A CA 1
ATOM 599 C C . ASN A 1 81 ? 4.800 14.800 2.752 1.00 76.88 81 ASN A C 1
ATOM 601 O O . ASN A 1 81 ? 5.906 14.860 2.212 1.00 76.88 81 ASN A O 1
ATOM 605 N N . LYS A 1 82 ? 4.566 13.980 3.783 1.00 81.50 82 LYS A N 1
ATOM 606 C CA . LYS A 1 82 ? 5.520 12.962 4.253 1.00 81.50 82 LYS A CA 1
ATOM 607 C C . LYS A 1 82 ? 5.112 11.594 3.717 1.00 81.50 82 LYS A C 1
ATOM 609 O O . LYS A 1 82 ? 3.929 11.269 3.699 1.00 81.50 82 LYS A O 1
ATOM 614 N N . VAL A 1 83 ? 6.091 10.784 3.320 1.00 83.56 83 VAL A N 1
ATOM 615 C CA . VAL A 1 83 ? 5.862 9.444 2.762 1.00 83.56 83 VAL A CA 1
ATOM 616 C C . VAL A 1 83 ? 6.601 8.406 3.591 1.00 83.56 83 VAL A C 1
ATOM 618 O O . VAL A 1 83 ? 7.786 8.561 3.882 1.00 83.56 83 VAL A O 1
ATOM 621 N N . LEU A 1 84 ? 5.900 7.326 3.927 1.00 88.19 84 LEU A N 1
ATOM 622 C CA . LEU A 1 84 ? 6.469 6.120 4.513 1.00 88.19 84 LEU A CA 1
ATOM 623 C C . LEU A 1 84 ? 6.206 4.953 3.560 1.00 88.19 84 LEU A C 1
ATOM 625 O O . LEU A 1 84 ? 5.074 4.499 3.430 1.00 88.19 84 LEU A O 1
ATOM 629 N N . GLN A 1 85 ? 7.252 4.498 2.874 1.00 87.38 85 GLN A N 1
ATOM 630 C CA . GLN A 1 85 ? 7.162 3.410 1.900 1.00 87.38 85 GLN A CA 1
ATOM 631 C C . GLN A 1 85 ? 6.903 2.066 2.582 1.00 87.38 85 GLN A C 1
ATOM 633 O O . GLN A 1 85 ? 7.409 1.794 3.676 1.00 87.38 85 GLN A O 1
ATOM 638 N N . LYS A 1 86 ? 6.118 1.233 1.902 1.00 90.75 86 LYS A N 1
ATOM 639 C CA . LYS A 1 86 ? 5.772 -0.137 2.282 1.00 90.75 86 LYS A CA 1
ATOM 640 C C . LYS A 1 86 ? 5.803 -1.020 1.043 1.00 90.75 86 LYS A C 1
ATOM 642 O O . LYS A 1 86 ? 5.708 -0.510 -0.072 1.00 90.75 86 LYS A O 1
ATOM 647 N N . ASN A 1 87 ? 5.944 -2.323 1.246 1.00 90.94 87 ASN A N 1
ATOM 648 C CA . ASN A 1 87 ? 6.051 -3.297 0.164 1.00 90.94 87 ASN A CA 1
ATOM 649 C C . ASN A 1 87 ? 4.671 -3.670 -0.382 1.00 90.94 87 ASN A C 1
ATOM 651 O O . ASN A 1 87 ? 4.514 -3.908 -1.575 1.00 90.94 87 ASN A O 1
ATOM 655 N N . GLY A 1 88 ? 3.668 -3.716 0.499 1.00 92.44 88 GLY A N 1
ATOM 656 C CA . GLY A 1 88 ? 2.309 -4.119 0.155 1.00 92.44 88 GLY A CA 1
ATOM 657 C C . GLY A 1 88 ? 1.240 -3.128 0.606 1.00 92.44 88 GLY A C 1
ATOM 658 O O . GLY A 1 88 ? 1.416 -2.350 1.550 1.00 92.44 88 GLY A O 1
ATOM 659 N N . GLY A 1 89 ? 0.077 -3.209 -0.044 1.00 94.69 89 GLY A N 1
ATOM 660 C CA . GLY A 1 89 ? -1.113 -2.454 0.359 1.00 94.69 89 GLY A CA 1
ATOM 661 C C . GLY A 1 89 ? -1.553 -2.783 1.789 1.00 94.69 89 GLY A C 1
ATOM 662 O O . GLY A 1 89 ? -1.880 -1.877 2.55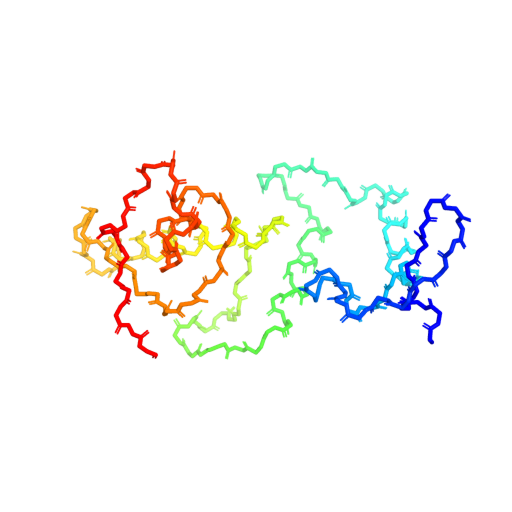0 1.00 94.69 89 GLY A O 1
ATOM 663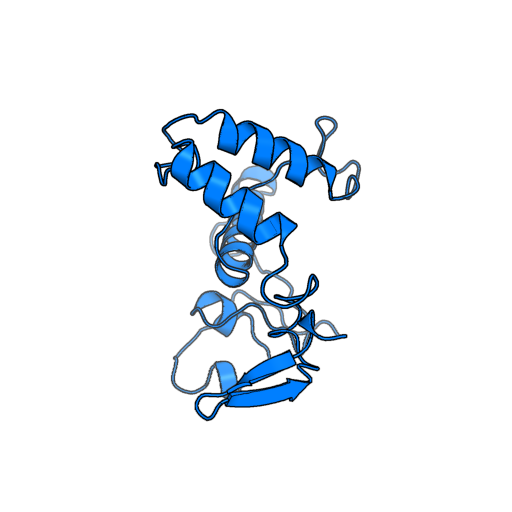 N N . VAL A 1 90 ? -1.458 -4.053 2.196 1.00 96.44 90 VAL A N 1
ATOM 664 C CA . VAL A 1 90 ? -1.830 -4.484 3.553 1.00 96.44 90 VAL A CA 1
ATOM 665 C C . VAL A 1 90 ? -0.896 -3.926 4.633 1.00 96.44 90 VAL A C 1
ATOM 667 O O . VAL A 1 90 ? -1.361 -3.434 5.656 1.00 96.44 90 VAL A O 1
ATOM 670 N N . GLU A 1 91 ? 0.416 -3.875 4.377 1.00 97.00 91 GLU A N 1
ATOM 671 C CA . GLU A 1 91 ? 1.370 -3.225 5.286 1.00 97.00 91 GLU A CA 1
ATOM 672 C C . GLU A 1 91 ? 1.103 -1.717 5.401 1.00 97.00 91 GLU A C 1
ATOM 674 O O . GLU A 1 91 ? 1.307 -1.118 6.461 1.00 97.00 91 GLU A O 1
ATOM 679 N N . SER A 1 92 ? 0.661 -1.092 4.303 1.00 95.44 92 SER A N 1
ATOM 680 C CA . SER A 1 92 ? 0.277 0.323 4.276 1.00 95.44 92 SER A CA 1
ATOM 681 C C . SER A 1 92 ? -0.962 0.571 5.134 1.00 95.44 92 SER A C 1
ATOM 683 O O . SER A 1 92 ? -0.962 1.509 5.931 1.00 95.44 92 SER A O 1
ATOM 685 N N . PHE A 1 93 ? -1.971 -0.300 5.035 1.00 96.06 93 PHE A N 1
ATOM 686 C CA . PHE A 1 93 ? -3.168 -0.258 5.873 1.00 96.06 93 PHE A CA 1
ATOM 687 C C . PHE A 1 93 ? -2.830 -0.403 7.363 1.00 96.06 93 PHE A C 1
ATOM 689 O O . PHE A 1 93 ? -3.162 0.480 8.151 1.00 96.06 93 PHE A O 1
ATOM 696 N N . GLU A 1 94 ? -2.088 -1.441 7.754 1.00 96.31 94 GLU A N 1
ATOM 697 C CA . GLU A 1 94 ? -1.708 -1.641 9.161 1.00 96.31 94 GLU A CA 1
ATOM 698 C C . GLU A 1 94 ? -0.857 -0.490 9.705 1.00 96.31 94 GLU A C 1
ATOM 700 O O . GLU A 1 94 ? -1.015 -0.057 10.847 1.00 96.31 94 GLU A O 1
ATOM 705 N N . THR A 1 95 ? 0.040 0.050 8.876 1.00 96.44 95 THR A N 1
ATOM 706 C CA . THR A 1 95 ? 0.837 1.224 9.243 1.00 96.44 95 THR A CA 1
ATOM 707 C C . THR A 1 95 ? -0.056 2.443 9.478 1.00 96.44 95 THR A C 1
ATOM 709 O O . THR A 1 95 ? 0.169 3.173 10.446 1.00 96.44 95 THR A O 1
ATOM 712 N N . ALA A 1 96 ? -1.073 2.656 8.639 1.00 94.62 96 ALA A N 1
ATOM 713 C CA . ALA A 1 96 ? -2.031 3.745 8.799 1.00 94.62 96 ALA A CA 1
ATOM 714 C C . ALA A 1 96 ? -2.867 3.580 10.078 1.00 94.62 96 ALA A C 1
ATOM 716 O O . ALA A 1 96 ? -2.941 4.518 10.869 1.00 94.62 96 ALA A O 1
ATOM 717 N N . VAL A 1 97 ? -3.403 2.383 10.340 1.00 95.25 97 VAL A N 1
ATOM 718 C CA . VAL A 1 97 ? -4.151 2.074 11.573 1.00 95.25 97 VAL A CA 1
ATOM 719 C C . VAL A 1 97 ? -3.295 2.353 12.810 1.00 95.25 97 VAL A C 1
ATOM 721 O O . VAL A 1 97 ? -3.719 3.080 13.710 1.00 95.25 97 VAL A O 1
ATOM 724 N N . LYS A 1 98 ? -2.048 1.867 12.834 1.00 95.50 98 LYS A N 1
ATOM 725 C CA . LYS A 1 98 ? -1.108 2.120 13.938 1.00 95.50 98 LYS A CA 1
ATOM 726 C C . LYS A 1 98 ? -0.827 3.609 14.125 1.00 95.50 98 LYS A C 1
ATOM 728 O O . LYS A 1 98 ? -0.823 4.085 15.258 1.00 95.50 98 LYS A O 1
ATOM 733 N N . ALA A 1 99 ? -0.616 4.350 13.037 1.00 95.25 99 ALA A N 1
ATOM 734 C CA . ALA A 1 99 ? -0.391 5.791 13.095 1.00 95.25 99 ALA A CA 1
ATOM 735 C C . ALA A 1 99 ? -1.615 6.538 13.651 1.00 95.25 99 ALA A C 1
ATOM 737 O O . ALA A 1 99 ? -1.457 7.409 14.507 1.00 95.25 99 ALA A O 1
ATOM 738 N N . CYS A 1 100 ? -2.828 6.168 13.227 1.00 94.50 100 CYS A N 1
ATOM 739 C CA . CYS A 1 100 ? -4.078 6.737 13.729 1.00 94.50 100 CYS A CA 1
ATOM 740 C C . CYS A 1 100 ? -4.275 6.465 15.225 1.00 94.50 100 CYS A C 1
ATOM 742 O O . CYS A 1 100 ? -4.550 7.402 15.974 1.00 94.50 100 CYS A O 1
ATOM 744 N N . LYS A 1 101 ? -4.079 5.221 15.682 1.00 95.38 101 LYS A N 1
ATOM 745 C CA . LYS A 1 101 ? -4.222 4.864 17.104 1.00 95.38 101 LYS A CA 1
ATOM 746 C C . LYS A 1 101 ? -3.173 5.556 17.976 1.00 95.38 101 LYS A C 1
ATOM 748 O O . LYS A 1 101 ? -3.527 6.168 18.981 1.00 95.38 101 LYS A O 1
ATOM 753 N N . ALA A 1 102 ? -1.908 5.560 17.546 1.00 95.62 102 ALA A N 1
ATOM 754 C CA . ALA A 1 102 ? -0.835 6.264 18.247 1.00 95.62 102 ALA A CA 1
ATOM 755 C C . ALA A 1 102 ? -1.096 7.776 18.323 1.00 95.62 102 ALA A C 1
ATOM 757 O O . ALA A 1 102 ? -0.888 8.388 19.367 1.00 95.62 102 ALA A O 1
ATOM 758 N N . TYR A 1 103 ? -1.597 8.390 17.247 1.00 94.75 103 TYR A N 1
ATOM 759 C CA . TYR A 1 103 ? -2.011 9.794 17.266 1.00 94.75 103 TYR A CA 1
ATOM 760 C C . TYR A 1 103 ? -3.194 10.031 18.219 1.00 94.75 103 TYR A C 1
ATOM 762 O O . TYR A 1 103 ? -3.186 11.004 18.976 1.00 94.75 103 TYR A O 1
ATOM 770 N N . GLY A 1 104 ? -4.179 9.129 18.228 1.00 95.88 104 GLY A N 1
ATOM 771 C CA . GLY A 1 104 ? -5.305 9.146 19.161 1.00 95.88 104 GLY A CA 1
ATOM 772 C C . GLY A 1 104 ? -4.849 9.168 20.621 1.00 95.88 104 GLY A C 1
ATOM 773 O O . GLY A 1 104 ? -5.259 10.045 21.379 1.00 95.88 104 GLY A O 1
ATOM 774 N N . ALA A 1 105 ? -3.932 8.276 20.991 1.00 96.31 105 ALA A N 1
ATOM 775 C CA . ALA A 1 105 ? -3.362 8.235 22.334 1.00 96.31 105 ALA A CA 1
ATOM 776 C C . ALA A 1 105 ? -2.499 9.471 22.642 1.00 96.31 105 ALA A C 1
ATOM 778 O O . ALA A 1 105 ? -2.782 10.226 23.568 1.00 96.31 105 ALA A O 1
ATOM 779 N N . LEU A 1 106 ? -1.469 9.726 21.829 1.00 96.00 106 LEU A N 1
ATOM 780 C CA . LEU A 1 106 ? -0.421 10.706 22.138 1.00 96.00 106 LEU A CA 1
ATOM 781 C C . LEU A 1 106 ? -0.847 12.165 21.951 1.00 96.00 106 LEU A C 1
ATOM 783 O O . LEU A 1 106 ? -0.251 13.058 22.550 1.00 96.00 106 LEU A O 1
ATOM 787 N N . LYS A 1 107 ? -1.799 12.437 21.051 1.00 95.19 107 LYS A N 1
ATOM 788 C CA . LYS A 1 107 ? -2.190 13.807 20.676 1.00 95.19 107 LYS A CA 1
ATOM 789 C C . LYS A 1 107 ? -3.649 14.130 20.945 1.00 95.19 107 LYS A C 1
ATOM 791 O O . LYS A 1 107 ? -3.965 15.308 21.080 1.00 95.19 107 LYS A O 1
ATOM 796 N N . LYS A 1 108 ? -4.533 13.131 21.001 1.00 95.00 108 LYS A N 1
ATOM 797 C CA . LYS A 1 108 ? -5.954 13.336 21.322 1.00 95.00 108 LYS A CA 1
ATOM 798 C C . LYS A 1 108 ? -6.330 12.901 22.737 1.00 95.00 108 LYS A C 1
ATOM 800 O O . LYS A 1 108 ? -7.437 13.215 23.152 1.00 95.00 108 LYS A O 1
ATOM 805 N N . GLY A 1 109 ? -5.433 12.233 23.465 1.00 96.56 109 GLY A N 1
ATOM 806 C CA . GLY A 1 109 ? -5.689 11.776 24.831 1.00 96.56 109 GLY A CA 1
ATOM 807 C C . GLY A 1 109 ? -6.731 10.658 24.921 1.00 96.56 109 GLY A C 1
ATOM 808 O O . GLY A 1 109 ? -7.292 10.445 25.990 1.00 96.56 109 GLY A O 1
ATOM 809 N N . ILE A 1 110 ? -7.015 9.957 23.817 1.00 96.56 110 ILE A N 1
ATOM 810 C CA . ILE A 1 110 ? -7.918 8.801 23.833 1.00 96.56 110 ILE A CA 1
ATOM 811 C C . ILE A 1 110 ? -7.185 7.655 24.544 1.00 96.56 110 ILE A C 1
ATOM 813 O O . ILE A 1 110 ? -6.099 7.298 24.074 1.00 96.56 110 ILE A O 1
ATOM 817 N N . PRO A 1 111 ? -7.736 7.066 25.622 1.00 96.19 111 PRO A N 1
ATOM 818 C CA . PRO A 1 111 ? -7.075 5.981 26.343 1.00 96.19 111 PRO A CA 1
ATOM 819 C C . PRO A 1 111 ? -6.700 4.818 25.424 1.00 96.19 111 PRO A C 1
ATOM 821 O O . PRO A 1 111 ? -7.449 4.483 24.503 1.00 96.19 111 PRO A O 1
ATOM 824 N N . ASP A 1 112 ? -5.534 4.213 25.661 1.00 93.12 112 ASP A N 1
ATOM 825 C CA . ASP A 1 112 ? -5.074 3.063 24.880 1.00 93.12 112 ASP A CA 1
ATOM 826 C C . ASP A 1 112 ? -6.107 1.929 24.890 1.00 93.12 112 ASP A C 1
ATOM 828 O O . ASP A 1 112 ? -6.749 1.660 25.904 1.00 93.12 112 ASP A O 1
ATOM 832 N N . GLY A 1 113 ? -6.321 1.316 23.727 1.00 89.25 113 GLY A N 1
ATOM 833 C CA . GLY A 1 113 ? -7.361 0.307 23.523 1.00 89.25 113 GLY A CA 1
ATOM 834 C C . GLY A 1 113 ? -8.771 0.851 23.262 1.00 89.25 113 GLY A C 1
ATOM 835 O O . GLY A 1 113 ? -9.599 0.091 22.770 1.00 89.25 113 GLY A O 1
ATOM 836 N N . LEU A 1 114 ? -9.045 2.143 23.496 1.00 93.19 114 LEU A N 1
ATOM 837 C CA . LEU A 1 114 ? -10.358 2.764 23.236 1.00 93.19 114 LEU A CA 1
ATOM 838 C C . LEU A 1 114 ? -10.419 3.560 21.919 1.00 93.19 114 LEU A C 1
ATOM 840 O O . LEU A 1 114 ? -11.400 4.251 21.646 1.00 93.19 114 LEU A O 1
ATOM 844 N N . GLN A 1 115 ? -9.376 3.501 21.084 1.00 93.31 115 GLN A N 1
ATOM 845 C CA . GLN A 1 115 ? -9.414 4.109 19.753 1.00 93.31 115 GLN A CA 1
ATOM 846 C C . GLN A 1 115 ? -10.158 3.197 18.778 1.00 93.31 115 GLN A C 1
ATOM 848 O O . GLN A 1 115 ? -9.644 2.142 18.402 1.00 93.31 115 GLN A O 1
ATOM 853 N N . HIS A 1 116 ? -11.315 3.652 18.307 1.00 92.94 116 HIS A N 1
ATOM 854 C CA . HIS A 1 116 ? -12.036 3.004 17.218 1.00 92.94 116 HIS A CA 1
ATOM 855 C C . HIS A 1 116 ? -11.640 3.581 15.857 1.00 92.94 116 HIS A C 1
ATOM 857 O O . HIS A 1 116 ? -11.381 4.781 15.722 1.00 92.94 116 HIS A O 1
ATOM 863 N N . ILE A 1 117 ? -11.621 2.722 14.839 1.00 93.44 117 ILE A N 1
ATOM 864 C CA . ILE A 1 117 ? -11.402 3.099 13.441 1.00 93.44 117 ILE A CA 1
ATOM 865 C C . ILE A 1 117 ? -12.697 2.873 12.668 1.00 93.44 117 ILE A C 1
ATOM 867 O O . ILE A 1 117 ? -13.287 1.797 12.723 1.00 93.44 117 ILE A O 1
ATOM 871 N N . ILE A 1 118 ? -13.140 3.892 11.939 1.00 93.44 118 ILE A N 1
ATOM 872 C CA . ILE A 1 118 ? -14.300 3.788 11.054 1.00 93.44 118 ILE A CA 1
ATOM 873 C C . ILE A 1 118 ? -13.833 3.228 9.713 1.00 93.44 118 ILE A C 1
ATOM 875 O O . ILE A 1 118 ? -12.873 3.735 9.129 1.00 93.44 118 ILE A O 1
ATOM 879 N N . VAL A 1 119 ? -14.529 2.208 9.219 1.00 92.44 119 VAL A N 1
ATOM 880 C CA . VAL A 1 119 ? -14.329 1.638 7.884 1.00 92.44 119 VAL A CA 1
ATOM 881 C C . VAL A 1 119 ? -15.664 1.544 7.157 1.00 92.44 119 VAL A C 1
ATOM 883 O O . VAL A 1 119 ? -16.722 1.401 7.769 1.00 92.44 119 VAL A O 1
ATOM 886 N N . PHE A 1 120 ? -15.609 1.627 5.833 1.00 92.06 120 PHE A N 1
ATOM 887 C CA . PHE A 1 120 ? -16.797 1.529 4.994 1.00 92.06 120 PHE A CA 1
ATOM 888 C C . PHE A 1 120 ? -17.180 0.073 4.748 1.00 92.06 120 PHE A C 1
ATOM 890 O O . PHE A 1 120 ? -16.334 -0.835 4.767 1.00 92.06 120 PHE A O 1
ATOM 897 N N . ARG A 1 121 ? -18.466 -0.151 4.480 1.00 91.38 121 ARG A N 1
ATOM 898 C CA . ARG A 1 121 ? -18.945 -1.454 4.014 1.00 91.38 121 ARG A CA 1
ATOM 899 C C . ARG A 1 121 ? -18.279 -1.832 2.689 1.00 91.38 121 ARG A C 1
ATOM 901 O O . ARG A 1 121 ? -17.899 -0.987 1.886 1.00 91.38 121 ARG A O 1
ATOM 908 N N . ASN A 1 122 ? -18.120 -3.135 2.479 1.00 91.12 122 ASN A N 1
ATOM 909 C CA . ASN A 1 122 ? -17.507 -3.746 1.295 1.00 91.12 122 ASN A CA 1
ATOM 910 C C . ASN A 1 122 ? -16.041 -3.335 1.071 1.00 91.12 122 ASN A C 1
ATOM 912 O O . ASN A 1 122 ? -15.540 -3.371 -0.053 1.00 91.12 122 ASN A O 1
ATOM 916 N N . ASN A 1 123 ? -15.335 -2.978 2.147 1.00 93.38 123 ASN A N 1
ATOM 917 C CA . ASN A 1 123 ? -13.916 -2.656 2.081 1.00 93.38 123 ASN A CA 1
ATOM 918 C C . ASN A 1 123 ? -13.038 -3.881 1.758 1.00 93.38 123 ASN A C 1
ATOM 920 O O . ASN A 1 123 ? -13.381 -5.033 2.047 1.00 93.38 123 ASN A O 1
ATOM 924 N N . PHE A 1 124 ? -11.860 -3.606 1.193 1.00 94.69 124 PHE A N 1
ATOM 925 C CA . PHE A 1 124 ? -10.787 -4.577 1.010 1.00 94.69 124 PHE A CA 1
ATOM 926 C C . PHE A 1 124 ? -9.438 -3.927 1.329 1.00 94.69 124 PHE A C 1
ATOM 928 O O . PHE A 1 124 ? -8.966 -3.057 0.596 1.00 94.69 124 PHE A O 1
ATOM 935 N N . HIS A 1 125 ? -8.804 -4.371 2.415 1.00 95.69 125 HIS A N 1
ATOM 936 C CA . HIS A 1 125 ? -7.522 -3.831 2.885 1.00 95.69 125 HIS A CA 1
ATOM 937 C C . HIS A 1 125 ? -6.400 -4.877 2.966 1.00 95.69 125 HIS A C 1
ATOM 939 O O . HIS A 1 125 ? -5.302 -4.582 3.431 1.00 95.69 125 HIS A O 1
ATOM 945 N N . GLY A 1 126 ? -6.650 -6.093 2.472 1.00 94.94 126 GLY A N 1
ATOM 946 C CA . GLY A 1 126 ? -5.703 -7.204 2.496 1.00 94.94 126 GLY A CA 1
ATOM 947 C C . GLY A 1 126 ? -6.230 -8.409 3.268 1.00 94.94 126 GLY A C 1
ATOM 948 O O . GLY A 1 126 ? -7.433 -8.560 3.457 1.00 94.94 126 GLY A O 1
ATOM 949 N N . ARG A 1 127 ? -5.314 -9.301 3.661 1.00 95.12 127 ARG A N 1
ATOM 950 C CA . ARG A 1 127 ? -5.635 -10.610 4.262 1.00 95.12 127 ARG A CA 1
ATOM 951 C C . ARG A 1 127 ? -4.872 -10.914 5.558 1.00 95.12 127 ARG A C 1
ATOM 953 O O . ARG A 1 127 ? -4.862 -12.055 6.001 1.00 95.12 127 ARG A O 1
ATOM 960 N N . THR A 1 128 ? -4.206 -9.927 6.152 1.00 95.69 128 THR A N 1
ATOM 961 C CA . THR A 1 128 ? -3.639 -10.075 7.501 1.00 95.69 128 THR A CA 1
ATOM 962 C C . THR A 1 128 ? -4.750 -10.037 8.547 1.00 95.69 128 THR A C 1
ATOM 964 O O . THR A 1 128 ? -5.832 -9.528 8.266 1.00 95.69 128 THR A O 1
ATOM 967 N N . PHE A 1 129 ? -4.491 -10.530 9.762 1.00 94.94 129 PHE A N 1
ATOM 968 C CA . PHE A 1 129 ? -5.486 -10.540 10.844 1.00 94.94 129 PHE A CA 1
ATOM 969 C C . PHE A 1 129 ? -6.149 -9.172 11.065 1.00 94.94 129 PHE A C 1
ATOM 971 O O . PHE A 1 129 ? -7.366 -9.112 11.214 1.00 94.94 129 PHE A O 1
ATOM 978 N N . GLU A 1 130 ? -5.381 -8.083 11.002 1.00 93.62 130 GLU A N 1
ATOM 979 C CA . GLU A 1 130 ? -5.905 -6.723 11.163 1.00 93.62 130 GLU A CA 1
ATOM 980 C C . GLU A 1 130 ? -6.809 -6.300 9.991 1.00 93.62 130 GLU A C 1
ATOM 982 O O . GLU A 1 130 ? -7.889 -5.748 10.193 1.00 93.62 130 GLU A O 1
ATOM 987 N N . ALA A 1 131 ? -6.417 -6.603 8.749 1.00 95.12 131 ALA A N 1
ATOM 988 C CA . ALA A 1 131 ? -7.245 -6.319 7.575 1.00 95.12 131 ALA A CA 1
ATOM 989 C C . ALA A 1 131 ? -8.526 -7.169 7.548 1.00 95.12 131 ALA A C 1
ATOM 991 O O . ALA A 1 131 ? -9.581 -6.697 7.124 1.00 95.12 131 ALA A O 1
ATOM 992 N N . LEU A 1 132 ? -8.450 -8.414 8.024 1.00 95.12 132 LEU A N 1
ATOM 993 C CA . LEU A 1 132 ? -9.609 -9.289 8.175 1.00 95.12 132 LEU A CA 1
ATOM 994 C C . LEU A 1 132 ? -10.552 -8.781 9.275 1.00 95.12 132 LEU A C 1
ATOM 996 O O . LEU A 1 132 ? -11.764 -8.784 9.071 1.00 95.12 132 LEU A O 1
ATOM 1000 N N . ALA A 1 133 ? -10.017 -8.300 10.401 1.00 93.31 133 ALA A N 1
ATOM 1001 C CA . ALA A 1 133 ? -10.786 -7.666 11.474 1.00 93.31 133 ALA A CA 1
ATOM 1002 C C . ALA A 1 133 ? -11.575 -6.437 10.988 1.00 93.31 133 ALA A C 1
ATOM 1004 O O . ALA A 1 133 ? -12.726 -6.249 11.385 1.00 93.31 133 ALA A O 1
ATOM 1005 N N . ALA A 1 134 ? -10.982 -5.648 10.089 1.00 94.38 134 ALA A N 1
ATOM 1006 C CA . ALA A 1 134 ? -11.614 -4.493 9.454 1.00 94.38 134 ALA A CA 1
ATOM 1007 C C . ALA A 1 134 ? -12.651 -4.854 8.373 1.00 94.38 134 ALA A C 1
ATOM 1009 O O . ALA A 1 134 ? -13.428 -4.001 7.944 1.00 94.38 134 ALA A O 1
ATOM 1010 N N . SER A 1 135 ? -12.666 -6.096 7.882 1.00 93.31 135 SER A N 1
ATOM 1011 C CA . SER A 1 135 ? -13.519 -6.460 6.755 1.00 93.31 135 SER A CA 1
ATOM 1012 C C . SER A 1 135 ? -14.975 -6.663 7.169 1.00 93.31 135 SER A C 1
ATOM 1014 O O . SER A 1 135 ? -15.295 -7.420 8.090 1.00 93.31 135 SER A O 1
ATOM 1016 N N . THR A 1 136 ? -15.893 -6.081 6.397 1.00 91.12 136 THR A N 1
ATOM 1017 C CA . THR A 1 136 ? -17.324 -6.378 6.533 1.00 91.12 136 THR A CA 1
ATOM 1018 C C . THR A 1 136 ? -17.722 -7.696 5.864 1.00 91.12 136 THR A C 1
ATOM 1020 O O . THR A 1 136 ? -18.805 -8.216 6.141 1.00 91.12 136 THR A O 1
ATOM 1023 N N . ASN A 1 137 ? -16.860 -8.285 5.026 1.00 91.38 137 ASN A N 1
ATOM 1024 C CA . ASN A 1 137 ? -17.121 -9.575 4.396 1.00 91.38 137 ASN A CA 1
ATOM 1025 C C . ASN A 1 137 ? -16.948 -10.712 5.423 1.00 91.38 137 ASN A C 1
ATOM 1027 O O . ASN A 1 137 ? -15.882 -10.895 6.012 1.00 91.38 137 ASN A O 1
ATOM 1031 N N . LYS A 1 138 ? -18.014 -11.484 5.658 1.00 89.50 138 LYS A N 1
ATOM 1032 C CA . LYS A 1 138 ? -18.004 -12.608 6.608 1.00 89.50 138 LYS A CA 1
ATOM 1033 C C . LYS A 1 138 ? -17.116 -13.761 6.135 1.00 89.50 138 LYS A C 1
ATOM 1035 O O . LYS A 1 138 ? -16.478 -14.393 6.973 1.00 89.50 138 LYS A O 1
ATOM 1040 N N . ASP A 1 139 ? -17.012 -13.991 4.828 1.00 92.62 139 ASP A N 1
ATOM 1041 C CA . ASP A 1 139 ? -16.213 -15.089 4.273 1.00 92.62 139 ASP A CA 1
ATOM 1042 C C . ASP A 1 139 ? -14.720 -14.873 4.495 1.00 92.62 139 ASP A C 1
ATOM 1044 O O . ASP A 1 139 ? -13.995 -15.819 4.792 1.00 92.62 139 ASP A O 1
ATOM 1048 N N . TYR A 1 140 ? -14.264 -13.619 4.449 1.00 92.44 140 TYR A N 1
ATOM 1049 C CA . TYR A 1 140 ? -12.872 -13.275 4.747 1.00 92.44 140 TYR A CA 1
ATOM 1050 C C . TYR A 1 140 ? -12.499 -13.533 6.211 1.00 92.44 140 TYR A C 1
ATOM 1052 O O . TYR A 1 140 ? -11.333 -13.753 6.516 1.00 92.44 140 TYR A O 1
ATOM 1060 N N . ARG A 1 141 ? -13.478 -13.547 7.120 1.00 90.50 141 ARG A N 1
ATOM 1061 C CA . ARG A 1 141 ? -13.263 -13.751 8.562 1.00 90.50 141 ARG A CA 1
ATOM 1062 C C . ARG A 1 141 ? -13.486 -15.195 9.006 1.00 90.50 141 ARG A C 1
ATOM 1064 O O . ARG A 1 141 ? -13.062 -15.581 10.098 1.00 90.50 141 ARG A O 1
ATOM 1071 N N . LYS A 1 142 ? -14.172 -15.987 8.181 1.00 93.19 142 LYS A N 1
ATOM 1072 C CA . LYS A 1 142 ? -14.564 -17.363 8.487 1.00 93.19 142 LYS A CA 1
ATOM 1073 C C . LYS A 1 142 ? -13.331 -18.206 8.827 1.00 93.19 142 LYS A C 1
ATOM 1075 O O . LYS A 1 142 ? -12.349 -18.171 8.103 1.00 93.19 142 LYS A O 1
ATOM 1080 N N . PHE A 1 143 ? -13.408 -18.971 9.917 1.00 93.50 143 PHE A N 1
ATOM 1081 C CA . PHE A 1 143 ? -12.353 -19.867 10.424 1.00 93.50 143 PHE A CA 1
ATOM 1082 C C . PHE A 1 143 ? -11.092 -19.211 11.019 1.00 93.50 143 PHE A C 1
ATOM 1084 O O . PHE A 1 143 ? -10.234 -19.937 11.510 1.00 93.50 143 PHE A O 1
ATOM 1091 N N . PHE A 1 144 ? -10.981 -17.877 11.053 1.00 93.12 144 PHE A N 1
ATOM 1092 C CA . PHE A 1 144 ? -9.764 -17.199 11.534 1.00 93.12 144 PHE A CA 1
ATOM 1093 C C . PHE A 1 144 ? -9.878 -16.575 12.933 1.00 93.12 144 PHE A C 1
ATOM 1095 O O . PHE A 1 144 ? -8.888 -16.073 13.453 1.00 93.12 144 PHE A O 1
ATOM 1102 N N . GLY A 1 145 ? -11.065 -16.577 13.552 1.00 89.88 145 GLY A N 1
ATOM 1103 C CA . GLY A 1 145 ? -11.251 -16.082 14.927 1.00 89.88 145 GLY A CA 1
ATOM 1104 C C . GLY A 1 145 ? -10.949 -14.588 15.124 1.00 89.88 145 GLY A C 1
ATOM 1105 O O . GLY A 1 145 ? -10.682 -14.157 16.243 1.00 89.88 145 GLY A O 1
ATOM 1106 N N . VAL A 1 146 ? -10.967 -13.794 14.049 1.00 90.50 146 VAL A N 1
ATOM 1107 C CA . VAL A 1 146 ? -10.666 -12.355 14.091 1.00 90.50 146 VAL A CA 1
ATOM 1108 C C . VAL A 1 146 ? -11.735 -11.582 14.862 1.00 90.50 146 VAL A C 1
ATOM 1110 O O . VAL A 1 146 ? -12.933 -11.729 14.612 1.00 90.50 146 VAL A O 1
ATOM 1113 N N . ARG A 1 147 ? -11.293 -10.722 15.784 1.00 84.44 147 ARG A N 1
ATOM 1114 C CA . ARG A 1 147 ? -12.160 -9.782 16.505 1.00 84.44 147 ARG A CA 1
ATOM 1115 C C . ARG A 1 147 ? -12.285 -8.485 15.713 1.00 84.44 147 ARG A C 1
ATOM 1117 O O . ARG A 1 147 ? -11.304 -8.034 15.139 1.00 84.44 147 ARG A O 1
ATOM 1124 N N . ASN A 1 148 ? -13.474 -7.894 15.674 1.00 83.38 148 ASN A N 1
ATOM 1125 C CA . ASN A 1 148 ? -13.768 -6.668 14.919 1.00 83.38 148 ASN A CA 1
ATOM 1126 C C . ASN A 1 148 ? -14.203 -5.495 15.818 1.00 83.38 148 ASN A C 1
ATOM 1128 O O . ASN A 1 148 ? -14.726 -4.504 15.324 1.00 83.38 148 ASN A O 1
ATOM 1132 N N . ASP A 1 149 ? -13.993 -5.603 17.126 1.00 82.00 149 ASP A N 1
ATOM 1133 C CA . ASP A 1 149 ? -14.414 -4.655 18.165 1.00 82.00 149 ASP A CA 1
ATOM 1134 C C . ASP A 1 149 ? -13.709 -3.292 18.090 1.00 82.00 149 ASP A C 1
ATOM 1136 O O . ASP A 1 149 ? -14.215 -2.288 18.588 1.00 82.00 149 ASP A O 1
ATOM 1140 N N . VAL A 1 150 ? -12.569 -3.228 17.403 1.00 82.38 150 VAL A N 1
ATOM 1141 C CA . VAL A 1 150 ? -11.831 -1.982 17.144 1.00 82.38 150 VAL A CA 1
ATOM 1142 C C . VAL A 1 150 ? -12.395 -1.221 15.928 1.00 82.38 150 VAL A C 1
ATOM 1144 O O . VAL A 1 150 ? -12.129 -0.027 15.773 1.00 82.38 150 VAL A O 1
ATOM 1147 N N . TYR A 1 151 ? -13.212 -1.868 15.088 1.00 88.50 151 TYR A N 1
ATOM 1148 C CA . TYR A 1 151 ? -13.694 -1.323 13.818 1.00 88.50 151 TYR A CA 1
ATOM 1149 C C . TYR A 1 151 ? -15.197 -1.030 13.828 1.00 88.50 151 TYR A C 1
ATOM 1151 O O . TYR A 1 151 ? -16.024 -1.921 14.023 1.00 88.50 151 TYR A O 1
ATOM 1159 N N . ILE A 1 152 ? -15.560 0.219 13.537 1.00 84.44 152 ILE A N 1
ATOM 1160 C CA . ILE A 1 152 ? -16.953 0.637 13.347 1.00 84.44 152 ILE A CA 1
ATOM 1161 C C . ILE A 1 152 ? -17.302 0.451 11.866 1.00 84.44 152 ILE A C 1
ATOM 1163 O O . ILE A 1 152 ? -16.704 1.091 11.004 1.00 84.44 152 ILE A O 1
ATOM 1167 N N . ASN A 1 153 ? -18.262 -0.436 11.586 1.00 72.94 153 ASN A N 1
ATOM 1168 C CA . ASN A 1 153 ? -18.581 -0.962 10.248 1.00 72.94 153 ASN A CA 1
ATOM 1169 C C . ASN A 1 153 ? -19.940 -0.466 9.694 1.00 72.94 153 ASN A C 1
ATOM 1171 O O . ASN A 1 153 ? -20.579 -1.146 8.885 1.00 72.94 153 ASN A O 1
ATOM 1175 N N . GLU A 1 154 ? -20.429 0.679 10.175 1.00 61.91 154 GLU A N 1
ATOM 1176 C CA . GLU A 1 154 ? -21.817 1.127 9.956 1.00 61.91 154 GLU A CA 1
ATOM 1177 C C . GLU A 1 154 ? -21.979 2.280 8.964 1.00 61.91 154 GLU A C 1
ATOM 1179 O O . GLU A 1 154 ? -23.091 2.764 8.776 1.00 61.91 154 GLU A O 1
ATOM 1184 N N . VAL A 1 155 ? -20.905 2.708 8.302 1.00 59.72 155 VAL A N 1
ATOM 1185 C CA . VAL A 1 155 ? -20.992 3.804 7.331 1.00 59.72 155 VAL A CA 1
ATOM 1186 C C . VAL A 1 155 ? -21.241 3.228 5.936 1.00 59.72 155 VAL A C 1
ATOM 1188 O O . VAL A 1 155 ? -20.447 2.413 5.450 1.00 59.72 155 VAL A O 1
ATOM 1191 N N . GLU A 1 156 ? -22.385 3.604 5.354 1.00 54.81 156 GLU A N 1
ATOM 1192 C CA . GLU A 1 156 ? -22.760 3.328 3.956 1.00 54.81 156 GLU A CA 1
ATOM 1193 C C . GLU A 1 156 ? -21.902 4.105 2.956 1.00 54.81 156 GLU A C 1
ATOM 1195 O O . GLU A 1 156 ? -21.501 5.253 3.264 1.00 54.81 156 GLU A O 1
#

InterPro domains:
  IPR005814 Aminotransferase class-III [PF00202] (9-145)
  IPR015421 Pyridoxal phosphate-dependent transferase, major domain [G3DSA:3.40.640.10] (30-146)
  IPR015422 Pyridoxal phosphate-dependent transferase, small domain [G3DSA:3.90.1150.10] (9-29)
  IPR015424 Pyridoxal phosphate-dependent transferase [SSF53383] (10-145)
  IPR050103 Class-III Pyridoxal-phosphate-dependent Aminotransferase [PTHR11986] (10-145)

Radius of gyration: 20.21 Å; chains: 1; bounding box: 48×47×54 Å

pLDDT: mean 88.35, std 10.33, range [53.16, 98.0]

Organism: NCBI:txid1974799